Protein 1SH1 (pdb70)

Radius of gyration: 9.46 Å; Cα contacts (8 Å, |Δi|>4): 98; chains: 1; bounding box: 18×18×23 Å

Solvent-accessible surface area: 3386 Å² total; per-residue (Å²): 98,78,2,136,10,116,83,79,24,126,42,89,177,107,40,71,94,31,1,47,41,24,140,51,78,35,98,90,45,56,102,91,0,9,75,146,106,71,151,116,7,6,0,0,23,108,76,191

Sequence (48 aa):
AACKCDDEGPDIRTAPLTGTVDLGSCNAGWEKCASYYTIIADCCRKKK

Structure (mmCIF, N/CA/C/O backbone):
data_1SH1
#
_entry.id   1SH1
#
_cell.length_a   1.000
_cell.length_b   1.000
_cell.length_c   1.000
_cell.angle_alpha   90.00
_cell.angle_beta   90.00
_cell.angle_gamma   90.00
#
_symmetry.space_group_name_H-M   'P 1'
#
loop_
_atom_site.group_PDB
_atom_site.id
_atom_site.type_symbol
_atom_site.label_atom_id
_atom_site.label_alt_id
_atom_site.label_comp_id
_atom_site.label_asym_id
_atom_site.label_entity_id
_atom_site.label_seq_id
_atom_site.pdbx_PDB_ins_code
_atom_site.Cartn_x
_atom_site.Cartn_y
_atom_site.Cartn_z
_atom_site.occupancy
_atom_site.B_iso_or_equiv
_atom_site.auth_seq_id
_atom_site.auth_comp_id
_atom_site.auth_asym_id
_atom_site.auth_atom_id
_atom_site.pdbx_PDB_model_num
ATOM 1 N N . ALA A 1 1 ? 2.634 -1.560 1.244 1.00 0.00 1 ALA A N 1
ATOM 2 C CA . ALA A 1 1 ? 1.977 -0.915 0.096 1.00 0.00 1 ALA A CA 1
ATOM 3 C C . ALA A 1 1 ? 2.930 -0.420 -0.995 1.00 0.00 1 ALA A C 1
ATOM 4 O O . ALA A 1 1 ? 3.985 0.145 -0.714 1.00 0.00 1 ALA A O 1
ATOM 9 N N . ALA A 1 2 ? 2.489 -0.623 -2.229 1.00 0.00 2 ALA A N 1
ATOM 10 C CA . ALA A 1 2 ? 3.254 -0.268 -3.442 1.00 0.00 2 ALA A CA 1
ATOM 11 C C . ALA A 1 2 ? 3.226 1.224 -3.750 1.00 0.00 2 ALA A C 1
ATOM 12 O O . ALA A 1 2 ? 2.183 1.839 -3.971 1.00 0.00 2 ALA A O 1
ATOM 15 N N . CYS A 1 3 ? 4.443 1.763 -3.798 1.00 0.00 3 CYS A N 1
ATOM 16 C CA . CYS A 1 3 ? 4.765 3.177 -4.045 1.00 0.00 3 CYS A CA 1
ATOM 17 C C . CYS A 1 3 ? 5.571 3.343 -5.339 1.00 0.00 3 CYS A C 1
ATOM 18 O O . CYS A 1 3 ? 6.419 2.531 -5.700 1.00 0.00 3 CYS A O 1
ATOM 22 N N . LYS A 1 4 ? 5.298 4.476 -5.981 1.00 0.00 4 LYS A N 1
ATOM 23 C CA . LYS A 1 4 ? 5.963 4.881 -7.234 1.00 0.00 4 LYS A CA 1
ATOM 24 C C . LYS A 1 4 ? 7.256 5.637 -6.930 1.00 0.00 4 LYS A C 1
ATOM 25 O O . LYS A 1 4 ? 7.335 6.440 -6.003 1.00 0.00 4 LYS A O 1
ATOM 35 N N . CYS A 1 5 ? 8.273 5.340 -7.747 1.00 0.00 5 CYS A N 1
ATOM 36 C CA . CYS A 1 5 ? 9.648 5.788 -7.505 1.00 0.00 5 CYS A CA 1
ATOM 37 C C . CYS A 1 5 ? 10.135 6.988 -8.332 1.00 0.00 5 CYS A C 1
ATOM 38 O O . CYS A 1 5 ? 10.223 6.928 -9.562 1.00 0.00 5 CYS A O 1
ATOM 42 N N . ASP A 1 6 ? 10.675 7.945 -7.581 1.00 0.00 6 ASP A N 1
ATOM 43 C CA . ASP A 1 6 ? 11.441 9.075 -8.128 1.00 0.00 6 ASP A CA 1
ATOM 44 C C . ASP A 1 6 ? 12.836 8.587 -8.523 1.00 0.00 6 ASP A C 1
ATOM 45 O O . ASP A 1 6 ? 13.291 8.799 -9.639 1.00 0.00 6 ASP A O 1
ATOM 51 N N . ASP A 1 7 ? 13.465 7.864 -7.596 1.00 0.00 7 ASP A N 1
ATOM 52 C CA . ASP A 1 7 ? 14.761 7.194 -7.803 1.00 0.00 7 ASP A CA 1
ATOM 53 C C . ASP A 1 7 ? 14.514 5.868 -8.516 1.00 0.00 7 ASP A C 1
ATOM 54 O O . ASP A 1 7 ? 14.488 4.783 -7.934 1.00 0.00 7 ASP A O 1
ATOM 60 N N . GLU A 1 8 ? 14.171 6.026 -9.796 1.00 0.00 8 GLU A N 1
ATOM 61 C CA . GLU A 1 8 ? 13.813 4.921 -10.708 1.00 0.00 8 GLU A CA 1
ATOM 62 C C . GLU A 1 8 ? 15.071 4.193 -11.196 1.00 0.00 8 GLU A C 1
ATOM 63 O O . GLU A 1 8 ? 15.576 4.396 -12.291 1.00 0.00 8 GLU A O 1
ATOM 70 N N . GLY A 1 9 ? 15.620 3.439 -10.239 1.00 0.00 9 GLY A N 1
ATOM 71 C CA . GLY A 1 9 ? 16.807 2.588 -10.409 1.00 0.00 9 GLY A CA 1
ATOM 72 C C . GLY A 1 9 ? 16.651 1.526 -11.488 1.00 0.00 9 GLY A C 1
ATOM 73 O O . GLY A 1 9 ? 15.525 1.070 -11.699 1.00 0.00 9 GLY A O 1
ATOM 75 N N . PRO A 1 10 ? 17.737 1.008 -12.046 1.00 0.00 10 PRO A N 1
ATOM 76 C CA . PRO A 1 10 ? 17.710 0.016 -13.134 1.00 0.00 10 PRO A CA 1
ATOM 77 C C . PRO A 1 10 ? 16.977 -1.291 -12.869 1.00 0.00 10 PRO A C 1
ATOM 78 O O . PRO A 1 10 ? 16.577 -1.976 -13.807 1.00 0.00 10 PRO A O 1
ATOM 82 N N . ASP A 1 11 ? 16.642 -1.563 -11.603 1.00 0.00 11 ASP A N 1
ATOM 83 C CA . ASP A 1 11 ? 16.118 -2.870 -11.177 1.00 0.00 11 ASP A CA 1
ATOM 84 C C . ASP A 1 11 ? 14.589 -2.990 -11.277 1.00 0.00 11 ASP A C 1
ATOM 85 O O . ASP A 1 11 ? 13.917 -3.481 -10.365 1.00 0.00 11 ASP A O 1
ATOM 91 N N . ILE A 1 12 ? 14.064 -2.634 -12.447 1.00 0.00 12 ILE A N 1
ATOM 92 C CA . ILE A 1 12 ? 12.625 -2.651 -12.726 1.00 0.00 12 ILE A CA 1
ATOM 93 C C . ILE A 1 12 ? 12.166 -4.092 -12.950 1.00 0.00 12 ILE A C 1
ATOM 94 O O . ILE A 1 12 ? 12.426 -4.702 -13.984 1.00 0.00 12 ILE A O 1
ATOM 100 N N . ARG A 1 13 ? 11.793 -4.674 -11.817 1.00 0.00 13 ARG A N 1
ATOM 101 C CA . ARG A 1 13 ? 11.171 -6.009 -11.742 1.00 0.00 13 ARG A CA 1
ATOM 102 C C . ARG A 1 13 ? 9.725 -6.024 -12.251 1.00 0.00 13 ARG A C 1
ATOM 103 O O . ARG A 1 13 ? 9.234 -7.054 -12.712 1.00 0.00 13 ARG A O 1
ATOM 117 N N . THR A 1 14 ? 9.046 -4.900 -12.035 1.00 0.00 14 THR A N 1
ATOM 118 C CA . THR A 1 14 ? 7.606 -4.748 -12.293 1.00 0.00 14 THR A CA 1
ATOM 119 C C . THR A 1 14 ? 7.264 -3.573 -13.215 1.00 0.00 14 THR A C 1
ATOM 120 O O . THR A 1 14 ? 7.062 -3.734 -14.408 1.00 0.00 14 THR A O 1
ATOM 126 N N . ALA A 1 15 ? 7.183 -2.388 -12.616 1.00 0.00 15 ALA A N 1
ATOM 127 C CA . ALA A 1 15 ? 6.758 -1.106 -13.198 1.00 0.00 15 ALA A CA 1
ATOM 128 C C . ALA A 1 15 ? 7.476 0.033 -12.475 1.00 0.00 15 ALA A C 1
ATOM 129 O O . ALA A 1 15 ? 8.413 -0.247 -11.721 1.00 0.00 15 ALA A O 1
ATOM 132 N N . PRO A 1 16 ? 7.139 1.303 -12.687 1.00 0.00 16 PRO A N 1
ATOM 133 C CA . PRO A 1 16 ? 7.486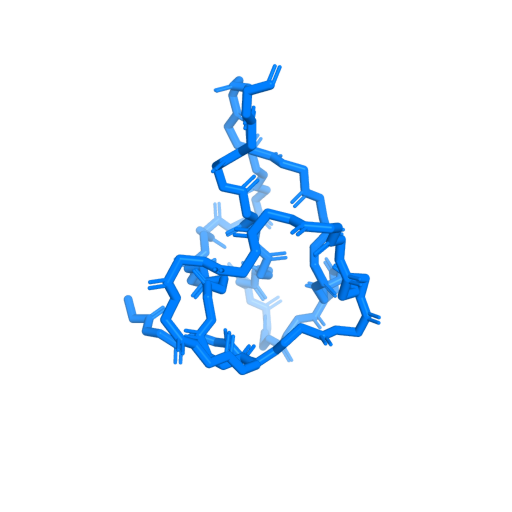 2.367 -11.736 1.00 0.00 16 PRO A CA 1
ATOM 134 C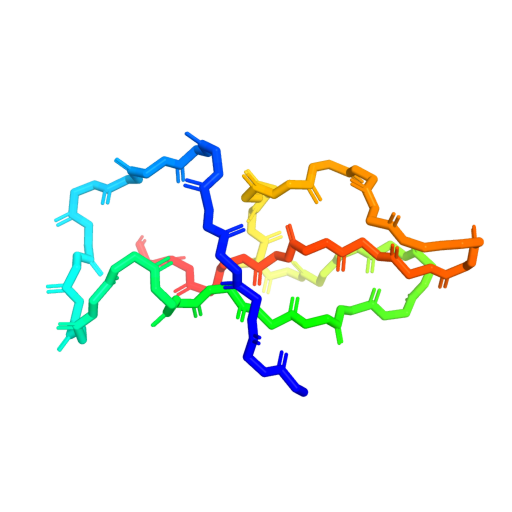 C . PRO A 1 16 ? 7.009 2.112 -10.301 1.00 0.00 16 PRO A C 1
ATOM 135 O O . PRO A 1 16 ? 7.590 2.639 -9.353 1.00 0.00 16 PRO A O 1
ATOM 139 N N . LEU A 1 17 ? 5.893 1.394 -10.173 1.00 0.00 17 LEU A N 1
ATOM 140 C CA . LEU A 1 17 ? 5.429 0.841 -8.890 1.00 0.00 17 LEU A CA 1
ATOM 141 C C . LEU A 1 17 ? 6.284 -0.347 -8.445 1.00 0.00 17 LEU A C 1
ATOM 142 O O . LEU A 1 17 ? 6.175 -1.454 -8.954 1.00 0.00 17 LEU A O 1
ATOM 148 N N . THR A 1 18 ? 7.337 0.054 -7.745 1.00 0.00 18 THR A N 1
ATOM 149 C CA . THR A 1 18 ? 8.350 -0.844 -7.176 1.00 0.00 18 THR A CA 1
ATOM 150 C C . THR A 1 18 ? 8.610 -0.654 -5.683 1.00 0.00 18 THR A C 1
ATOM 151 O O . THR A 1 18 ? 8.832 -1.639 -4.970 1.00 0.00 18 THR A O 1
ATOM 157 N N . GLY A 1 19 ? 8.629 0.602 -5.243 1.00 0.00 19 GLY A N 1
ATOM 158 C CA . GLY A 1 19 ? 8.898 0.973 -3.848 1.00 0.00 19 GLY A CA 1
ATOM 159 C C . GLY A 1 19 ? 7.796 0.488 -2.899 1.00 0.00 19 GLY A C 1
ATOM 160 O O . GLY A 1 19 ? 6.660 0.224 -3.298 1.00 0.00 19 GLY A O 1
ATOM 162 N N . THR A 1 20 ? 8.200 0.270 -1.648 1.00 0.00 20 THR A N 1
ATOM 163 C CA . THR A 1 20 ? 7.285 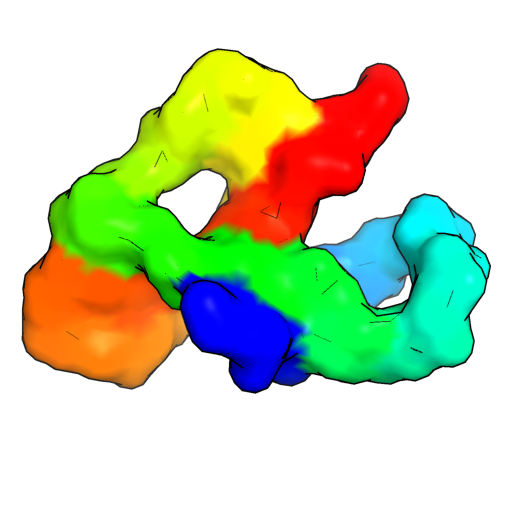-0.054 -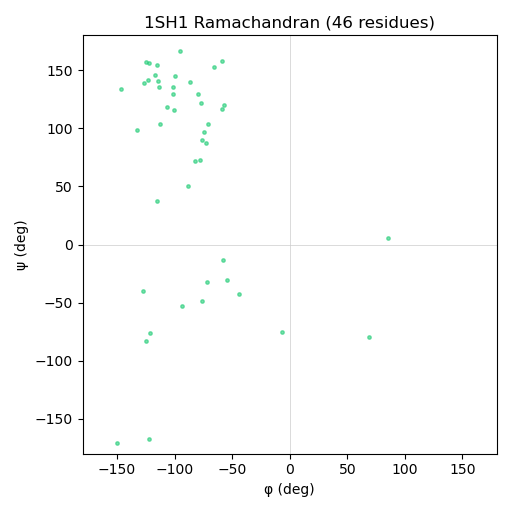0.546 1.00 0.00 20 THR A CA 1
ATOM 164 C C . THR A 1 20 ? 7.322 1.098 0.464 1.00 0.00 20 THR A C 1
ATOM 165 O O . THR A 1 20 ? 8.326 1.783 0.655 1.00 0.00 20 THR A O 1
ATOM 171 N N . VAL A 1 21 ? 6.117 1.376 0.969 1.00 0.00 21 VAL A N 1
ATOM 172 C CA . VAL A 1 21 ? 5.864 2.335 2.045 1.00 0.00 21 VAL A CA 1
ATOM 173 C C . VAL A 1 21 ? 6.390 1.758 3.354 1.00 0.00 21 VAL A C 1
ATOM 174 O O . VAL A 1 21 ? 5.833 0.820 3.923 1.00 0.00 21 VAL A O 1
ATOM 179 N N . ASP A 1 22 ? 7.544 2.293 3.755 1.00 0.00 22 ASP A N 1
ATOM 180 C CA . ASP A 1 22 ? 8.269 1.947 4.986 1.00 0.00 22 ASP A CA 1
ATOM 181 C C . ASP A 1 22 ? 8.025 3.017 6.054 1.00 0.00 22 ASP A C 1
ATOM 182 O O . ASP A 1 22 ? 8.019 4.210 5.773 1.00 0.00 22 ASP A O 1
ATOM 188 N N . LEU A 1 23 ? 7.761 2.526 7.268 1.00 0.00 23 LEU A N 1
ATOM 189 C CA . LEU A 1 23 ? 7.409 3.384 8.413 1.00 0.00 23 LEU A CA 1
ATOM 190 C C . LEU A 1 23 ? 8.621 4.047 9.076 1.00 0.00 23 LEU A C 1
ATOM 191 O O . LEU A 1 23 ? 9.573 3.390 9.486 1.00 0.00 23 LEU A O 1
ATOM 197 N N . GLY A 1 24 ? 8.461 5.355 9.235 1.00 0.00 24 GLY A N 1
ATOM 198 C CA . GLY A 1 24 ? 9.472 6.287 9.759 1.00 0.00 24 GLY A CA 1
ATOM 199 C C . GLY A 1 24 ? 10.627 6.453 8.767 1.00 0.00 24 GLY A C 1
ATOM 200 O O . GLY A 1 24 ? 10.567 7.270 7.843 1.00 0.00 24 GLY A O 1
ATOM 202 N N . SER A 1 25 ? 11.483 5.438 8.824 1.00 0.00 25 SER A N 1
ATOM 203 C CA . SER A 1 25 ? 12.738 5.353 8.061 1.00 0.00 25 SER A CA 1
ATOM 204 C C . SER A 1 25 ? 12.752 4.100 7.190 1.00 0.00 25 SER A C 1
ATOM 205 O O . SER A 1 25 ? 11.747 3.394 7.059 1.00 0.00 25 SER A O 1
ATOM 210 N N . CYS A 1 26 ? 13.927 3.782 6.655 1.00 0.00 26 CYS A N 1
ATOM 211 C CA . CYS A 1 26 ? 14.190 2.651 5.767 1.00 0.00 26 CYS A CA 1
ATOM 212 C C . CYS A 1 26 ? 15.143 1.632 6.395 1.00 0.00 26 CYS A C 1
ATOM 213 O O . CYS A 1 26 ? 16.056 1.972 7.153 1.00 0.00 26 CYS A O 1
ATOM 217 N N . ASN A 1 27 ? 14.994 0.405 5.914 1.00 0.00 27 ASN A N 1
ATOM 218 C CA . ASN A 1 27 ? 15.678 -0.775 6.448 1.00 0.00 27 ASN A CA 1
ATOM 219 C C . ASN A 1 27 ? 16.955 -1.080 5.663 1.00 0.00 27 ASN A C 1
ATOM 220 O O . ASN A 1 27 ? 17.208 -0.540 4.589 1.00 0.00 27 ASN A O 1
ATOM 228 N N . ALA A 1 28 ? 17.788 -1.950 6.221 1.00 0.00 28 ALA A N 1
ATOM 229 C CA . ALA A 1 28 ? 19.025 -2.446 5.594 1.00 0.00 28 ALA A CA 1
ATOM 230 C C . ALA A 1 28 ? 18.737 -3.107 4.247 1.00 0.00 28 ALA A C 1
ATOM 231 O O . ALA A 1 28 ? 17.873 -3.982 4.145 1.00 0.00 28 ALA A O 1
ATOM 234 N N . GLY A 1 29 ? 19.350 -2.545 3.215 1.00 0.00 29 GLY A N 1
ATOM 235 C CA . GLY A 1 29 ? 19.150 -2.935 1.811 1.00 0.00 29 GLY A CA 1
ATOM 236 C C . GLY A 1 29 ? 17.960 -2.267 1.119 1.00 0.00 29 GLY A C 1
ATOM 237 O O . GLY A 1 29 ? 17.669 -2.550 -0.045 1.00 0.00 29 GLY A O 1
ATOM 239 N N . TRP A 1 30 ? 17.320 -1.337 1.823 1.00 0.00 30 TRP A N 1
ATOM 240 C CA . TRP A 1 30 ? 16.178 -0.551 1.333 1.00 0.00 30 TRP A CA 1
ATOM 241 C C . TRP A 1 30 ? 16.579 0.913 1.177 1.00 0.00 30 TRP A C 1
ATOM 242 O O . TRP A 1 30 ? 16.708 1.676 2.134 1.00 0.00 30 TRP A O 1
ATOM 255 N N . GLU A 1 31 ? 16.794 1.275 -0.089 1.00 0.00 31 GLU A N 1
ATOM 256 C CA . GLU A 1 31 ? 17.258 2.611 -0.495 1.00 0.00 31 GLU A CA 1
ATOM 257 C C . GLU A 1 31 ? 16.095 3.468 -0.985 1.00 0.00 31 GLU A C 1
ATOM 258 O O . GLU A 1 31 ? 15.122 2.986 -1.565 1.00 0.00 31 GLU A O 1
ATOM 265 N N . LYS A 1 32 ? 16.205 4.756 -0.684 1.00 0.00 32 LYS A N 1
ATOM 266 C CA . LYS A 1 32 ? 15.180 5.771 -0.952 1.00 0.00 32 LYS A CA 1
ATOM 267 C C . LYS A 1 32 ? 14.787 5.941 -2.423 1.00 0.00 32 LYS A C 1
ATOM 268 O O . LYS A 1 32 ? 15.590 6.303 -3.285 1.00 0.00 32 LYS A O 1
ATOM 278 N N . CYS A 1 33 ? 13.510 5.634 -2.633 1.00 0.00 33 CYS A N 1
ATOM 279 C CA . CYS A 1 33 ? 12.797 5.760 -3.906 1.00 0.00 33 CYS A CA 1
ATOM 280 C C . CYS A 1 33 ? 12.069 7.105 -4.000 1.00 0.00 33 CYS A C 1
ATOM 281 O O . CYS A 1 33 ? 12.041 7.724 -5.065 1.00 0.00 33 CYS A O 1
ATOM 285 N N . ALA A 1 34 ? 11.271 7.362 -2.962 1.00 0.00 34 ALA A N 1
ATOM 286 C CA . ALA A 1 34 ? 10.661 8.665 -2.665 1.00 0.00 34 ALA A CA 1
ATOM 287 C C . ALA A 1 34 ? 10.920 8.915 -1.182 1.00 0.00 34 ALA A C 1
ATOM 288 O O . ALA A 1 34 ? 10.369 8.264 -0.300 1.00 0.00 34 ALA A O 1
ATOM 291 N N . SER A 1 35 ? 11.974 9.711 -0.969 1.00 0.00 35 SER A N 1
ATOM 292 C CA . SER A 1 35 ? 12.574 10.004 0.337 1.00 0.00 35 SER A CA 1
ATOM 293 C C . SER A 1 35 ? 11.565 10.308 1.453 1.00 0.00 35 SER A C 1
ATOM 294 O O . SER A 1 35 ? 11.741 9.880 2.591 1.00 0.00 35 SER A O 1
ATOM 299 N N . TYR A 1 36 ? 10.562 11.105 1.094 1.00 0.00 36 TYR A N 1
ATOM 300 C CA . TYR A 1 36 ? 9.365 11.370 1.899 1.00 0.00 36 TYR A CA 1
ATOM 301 C C . TYR A 1 36 ? 8.122 11.089 1.049 1.00 0.00 36 TYR A C 1
ATOM 302 O O . TYR A 1 36 ? 8.128 11.319 -0.159 1.00 0.00 36 TYR A O 1
ATOM 313 N N . TYR A 1 37 ? 7.132 10.467 1.688 1.00 0.00 37 TYR A N 1
ATOM 314 C CA . TYR A 1 37 ? 5.848 10.174 1.048 1.00 0.00 37 TYR A CA 1
ATOM 315 C C . TYR A 1 37 ? 4.689 10.830 1.807 1.00 0.00 37 TYR A C 1
ATOM 316 O O . TYR A 1 37 ? 4.165 11.860 1.382 1.00 0.00 37 TYR A O 1
ATOM 327 N N . THR A 1 38 ? 4.326 10.238 2.940 1.00 0.00 38 THR A N 1
ATOM 328 C CA . THR A 1 38 ? 3.258 10.714 3.838 1.00 0.00 38 THR A CA 1
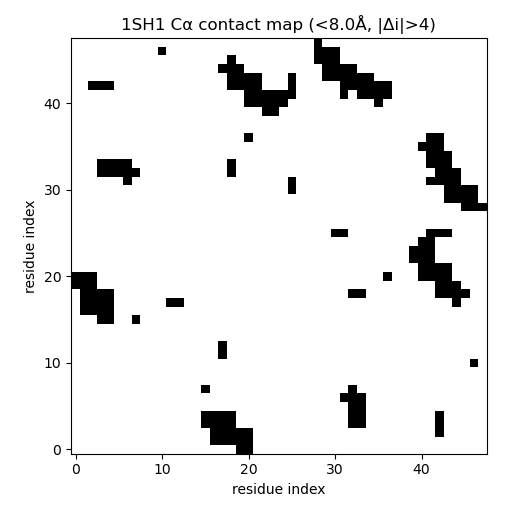ATOM 329 C C . THR A 1 38 ? 3.828 10.886 5.252 1.00 0.00 38 THR A C 1
ATOM 330 O O . THR A 1 38 ? 4.850 10.281 5.574 1.00 0.00 38 THR A O 1
ATOM 336 N N . ILE A 1 39 ? 3.168 11.716 6.045 1.00 0.00 39 ILE A N 1
ATOM 337 C CA . ILE A 1 39 ? 3.528 12.037 7.440 1.00 0.00 39 ILE A CA 1
ATOM 338 C C . ILE A 1 39 ? 4.659 11.259 8.111 1.00 0.00 39 ILE A C 1
ATOM 339 O O . ILE A 1 39 ? 5.775 11.786 8.191 1.00 0.00 39 ILE A O 1
ATOM 345 N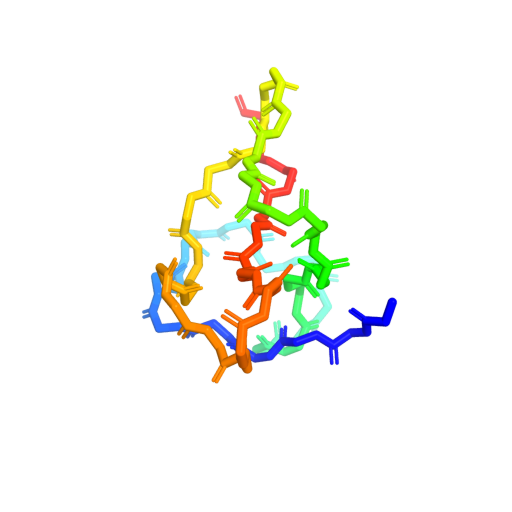 N . ILE A 1 40 ? 4.415 10.014 8.509 1.00 0.00 40 ILE A N 1
ATOM 346 C CA . ILE A 1 40 ? 5.437 9.146 9.118 1.00 0.00 40 ILE A CA 1
ATOM 347 C C . ILE A 1 40 ? 5.800 7.905 8.320 1.00 0.00 40 ILE A C 1
ATOM 348 O O . ILE A 1 40 ? 6.094 6.832 8.853 1.00 0.00 40 ILE A O 1
ATOM 354 N N . ALA A 1 41 ? 5.836 8.075 7.002 1.00 0.00 41 ALA A N 1
ATOM 355 C CA . ALA A 1 41 ? 6.129 7.025 6.015 1.00 0.00 41 ALA A CA 1
ATOM 356 C C . ALA A 1 41 ? 6.873 7.550 4.783 1.00 0.00 41 ALA A C 1
ATOM 357 O O . ALA A 1 41 ? 6.510 8.533 4.149 1.00 0.00 41 ALA A O 1
ATOM 360 N N . ASP A 1 42 ? 7.910 6.790 4.443 1.00 0.00 42 ASP A N 1
ATOM 361 C CA . ASP A 1 42 ? 8.796 7.025 3.291 1.00 0.00 42 ASP A CA 1
ATOM 362 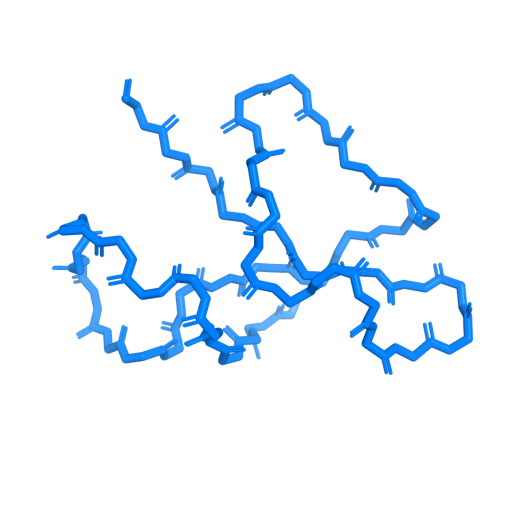C C . ASP A 1 42 ? 8.809 5.823 2.341 1.00 0.00 42 ASP A C 1
ATOM 363 O O . ASP A 1 42 ? 8.524 4.697 2.750 1.00 0.00 42 ASP A O 1
ATOM 369 N N . CYS A 1 43 ? 9.145 6.065 1.085 1.00 0.00 43 CYS A N 1
ATOM 370 C CA . CYS A 1 43 ? 9.208 5.004 0.066 1.00 0.00 43 CYS A CA 1
ATOM 371 C C . CYS A 1 43 ? 10.643 4.535 -0.189 1.00 0.00 43 CYS A C 1
ATOM 372 O O . CYS A 1 43 ? 11.501 5.255 -0.688 1.00 0.00 43 CYS A O 1
ATOM 376 N N . CYS A 1 44 ? 10.819 3.253 0.152 1.00 0.00 44 CYS A N 1
ATOM 377 C CA . CYS A 1 44 ? 12.075 2.523 -0.037 1.00 0.00 44 CYS A CA 1
ATOM 378 C C . CYS A 1 44 ? 11.939 1.259 -0.888 1.00 0.00 44 CYS A C 1
ATOM 379 O O . CYS A 1 44 ? 10.903 0.603 -0.969 1.00 0.00 44 CYS A O 1
ATOM 383 N N . ARG A 1 45 ? 12.994 1.123 -1.683 1.00 0.00 45 ARG A N 1
ATOM 384 C CA . ARG A 1 45 ? 13.217 0.072 -2.680 1.00 0.00 45 ARG A CA 1
ATOM 385 C C . ARG A 1 45 ? 14.291 -0.905 -2.171 1.00 0.00 45 ARG A C 1
ATOM 386 O O . ARG A 1 45 ? 15.406 -0.510 -1.842 1.00 0.00 45 ARG A O 1
ATOM 400 N N . LYS A 1 46 ? 13.838 -2.149 -2.034 1.00 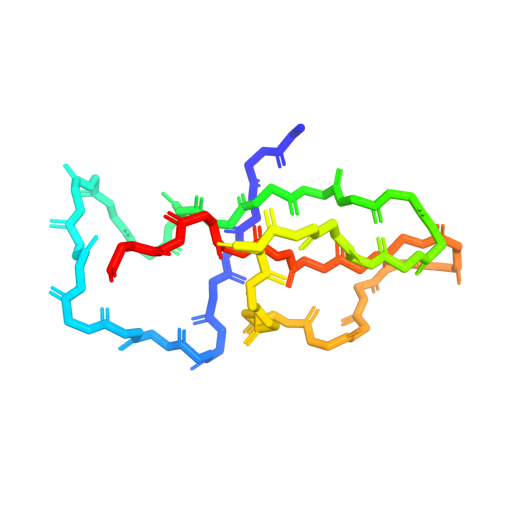0.00 46 LYS A N 1
ATOM 401 C CA . LYS A 1 46 ? 14.754 -3.266 -1.738 1.00 0.00 46 LYS A CA 1
ATOM 402 C C . LYS A 1 46 ? 15.534 -3.590 -3.016 1.00 0.00 46 LYS A C 1
ATOM 403 O O . LYS A 1 46 ? 15.013 -4.176 -3.964 1.00 0.00 46 LYS A O 1
ATOM 413 N N . LYS A 1 47 ? 16.730 -3.012 -3.054 1.00 0.00 47 LYS A N 1
ATOM 414 C CA . LYS A 1 47 ? 17.648 -3.177 -4.190 1.00 0.00 47 LYS A CA 1
ATOM 415 C C . LYS A 1 47 ? 18.890 -3.952 -3.739 1.00 0.00 47 LYS A C 1
ATOM 416 O O . LYS A 1 47 ? 19.383 -3.808 -2.625 1.00 0.00 47 LYS A O 1
ATOM 426 N N . LYS A 1 48 ? 19.262 -4.903 -4.595 1.00 0.00 48 LYS A N 1
ATOM 427 C CA . LYS A 1 48 ? 20.506 -5.666 -4.453 1.00 0.00 48 LYS A CA 1
ATOM 428 C C . LYS A 1 48 ? 21.696 -4.982 -5.141 1.00 0.00 48 LYS A C 1
ATOM 429 O O . LYS A 1 48 ? 22.803 -5.039 -4.555 1.00 0.00 48 LYS A O 1
#

CATH classification: 2.20.20.10

Secondary structure (DSSP, 8-state):
-EEE-SS--S--SSSSEEEEEEESS--TTEEEEEEEEETTEEEEEE--

InterPro domains:
  IPR000693 Sea anemone toxin [PIRSF001905] (1-47)
  IPR023355 Myotoxin/Anemone neurotoxin domain superfamily [G3DSA:2.20.20.10] (1-48)

Nearest PDB structures (foldseek):
  1sh1-assembly1_A  TM=1.021E+00  e=3.911E-10  Stichodactyla helianthus
  2sh1-assembly1_A  TM=8.040E-01  e=4.664E-07  Stichodactyla helianthus
  1shi-assembly1_A  TM=7.025E-01  e=8.044E-07  Stichodactyla helianthus
  2h9x-assembly1_A  TM=6.535E-01  e=2.173E-03  Condylactis gigantea
  7rc8-assembly1_A  TM=5.643E-01  e=8.140E-01  Mus musculus

Foldseek 3Di:
DFDAFPCPDPPCPDPSRAWDWDFQADDVQWDFRAQDDDDGTGTTHNDD

Organism: Stichodactyla helianthus (NCBI:txid6123)